Protein AF-A0A2D4XNZ1-F1 (afdb_monomer)

Solvent-accessible surface area (backbone atoms only — not comparable to full-atom values): 6042 Å² total; per-residue (Å²): 137,82,91,78,87,78,75,77,74,79,73,78,75,78,76,82,66,84,66,84,46,67,39,82,47,78,50,72,53,75,43,75,41,45,74,63,42,47,54,57,47,63,70,44,45,66,64,38,45,76,71,58,30,39,83,77,45,80,47,60,40,93,93,37,69,32,34,34,39,39,34,30,40,32,53,70,47,90,63,45,64,58,48,64,74,61,32,62,68,57,49,53,53,47,51,71,46,40,109

Structure (mmCIF, N/CA/C/O backbone):
data_AF-A0A2D4XNZ1-F1
#
_entry.id   AF-A0A2D4XNZ1-F1
#
loop_
_atom_site.group_PDB
_atom_site.id
_atom_site.type_symbol
_atom_site.label_atom_id
_atom_site.label_alt_id
_atom_site.label_comp_id
_atom_site.label_asym_id
_atom_site.label_entity_id
_atom_site.label_seq_id
_atom_site.pdbx_PDB_ins_code
_atom_site.Cartn_x
_atom_site.Cartn_y
_atom_site.Cartn_z
_atom_site.occupancy
_atom_site.B_iso_or_equiv
_atom_site.auth_seq_id
_atom_site.auth_comp_id
_atom_site.auth_asym_id
_atom_site.auth_atom_id
_atom_site.pdbx_PDB_model_num
ATOM 1 N N . MET A 1 1 ? -67.768 5.988 25.373 1.00 38.97 1 MET A N 1
ATOM 2 C CA . MET A 1 1 ? -66.832 4.855 25.233 1.00 38.97 1 MET A CA 1
ATOM 3 C C . MET A 1 1 ? -65.492 5.396 24.744 1.00 38.97 1 MET A C 1
ATOM 5 O O . MET A 1 1 ? -65.460 6.000 23.687 1.00 38.97 1 MET A O 1
ATOM 9 N N . PHE A 1 2 ? -64.464 5.226 25.583 1.00 40.22 2 PHE A N 1
ATOM 10 C CA . PHE A 1 2 ? -63.008 5.227 25.341 1.00 40.22 2 PHE A CA 1
ATOM 11 C C . PHE A 1 2 ? -62.291 6.442 24.708 1.00 40.22 2 PHE A C 1
ATOM 13 O O . PHE A 1 2 ? -62.319 6.677 23.506 1.00 40.22 2 PHE A O 1
ATOM 20 N N . HIS A 1 3 ? -61.528 7.126 25.572 1.00 43.03 3 HIS A N 1
ATOM 21 C CA . HIS A 1 3 ? -60.298 7.865 25.270 1.00 43.03 3 HIS A CA 1
ATOM 22 C C . HIS A 1 3 ? -59.251 6.970 24.580 1.00 43.03 3 HIS A C 1
ATOM 24 O O . HIS A 1 3 ? -59.086 5.838 25.023 1.00 43.03 3 HIS A O 1
ATOM 30 N N . GLN A 1 4 ? -58.449 7.509 23.650 1.00 42.12 4 GLN A N 1
ATOM 31 C CA . GLN A 1 4 ? -56.981 7.536 23.802 1.00 42.12 4 GLN A CA 1
ATOM 32 C C . GLN A 1 4 ? -56.286 8.323 22.682 1.00 42.12 4 GLN A C 1
ATOM 34 O O . GLN A 1 4 ? -56.213 7.907 21.528 1.00 42.12 4 GLN A O 1
ATOM 39 N N . THR A 1 5 ? -55.693 9.447 23.072 1.00 49.66 5 THR A N 1
ATOM 40 C CA . THR A 1 5 ? -54.591 10.123 22.391 1.00 49.66 5 THR A CA 1
ATOM 41 C C . THR A 1 5 ? -53.391 9.176 22.381 1.00 49.66 5 THR A C 1
ATOM 43 O O . THR A 1 5 ? -52.696 9.007 23.383 1.00 49.66 5 THR A O 1
ATOM 46 N N . GLY A 1 6 ? -53.152 8.515 21.252 1.00 41.75 6 GLY A N 1
ATOM 47 C CA . GLY A 1 6 ? -51.961 7.701 21.052 1.00 41.75 6 GLY A CA 1
ATOM 48 C C . GLY A 1 6 ? -50.752 8.589 20.790 1.00 41.75 6 GLY A C 1
ATOM 49 O O . GLY A 1 6 ? -50.411 8.844 19.637 1.00 41.75 6 GLY A O 1
ATOM 50 N N . GLN A 1 7 ? -50.088 9.054 21.850 1.00 45.84 7 GLN A N 1
ATOM 51 C CA . GLN A 1 7 ? -48.712 9.523 21.737 1.00 45.84 7 GLN A CA 1
ATOM 52 C C . GLN A 1 7 ? -47.879 8.391 21.131 1.00 45.84 7 GLN A C 1
ATOM 54 O O . GLN A 1 7 ? -47.668 7.352 21.763 1.00 45.84 7 GLN A O 1
ATOM 59 N N . ARG A 1 8 ? -47.397 8.574 19.897 1.00 39.66 8 ARG A N 1
ATOM 60 C CA . ARG A 1 8 ? -46.303 7.751 19.386 1.00 39.66 8 ARG A CA 1
ATOM 61 C C . ARG A 1 8 ? -45.102 8.052 20.267 1.00 39.66 8 ARG A C 1
ATOM 63 O O . ARG A 1 8 ? -44.455 9.082 20.110 1.00 39.66 8 ARG A O 1
ATOM 70 N N . LYS A 1 9 ? -44.846 7.150 21.218 1.00 44.25 9 LYS A N 1
ATOM 71 C CA . LYS A 1 9 ? -43.570 7.041 21.916 1.00 44.25 9 LYS A CA 1
ATOM 72 C C . LYS A 1 9 ? -42.487 7.124 20.848 1.00 44.25 9 LYS A C 1
ATOM 74 O O . LYS A 1 9 ? -42.368 6.218 20.025 1.00 44.25 9 LYS A O 1
ATOM 79 N N . THR A 1 10 ? -41.715 8.203 20.850 1.00 47.19 10 THR A N 1
ATOM 80 C CA . THR A 1 10 ? -40.393 8.198 20.243 1.00 47.19 10 THR A CA 1
ATOM 81 C C . THR A 1 10 ? -39.598 7.166 21.025 1.00 47.19 10 THR A C 1
ATOM 83 O O . THR A 1 10 ? -39.035 7.438 22.084 1.00 47.19 10 THR A O 1
ATOM 86 N N . GLN A 1 11 ? -39.627 5.922 20.546 1.00 42.75 11 GLN A N 1
ATOM 87 C CA . GLN A 1 11 ? -38.609 4.958 20.904 1.00 42.75 11 GLN A CA 1
ATOM 88 C C . GLN A 1 11 ? -37.301 5.619 20.486 1.00 42.75 11 GLN A C 1
ATOM 90 O O . GLN A 1 11 ? -37.005 5.736 19.299 1.00 42.75 11 GLN A O 1
ATOM 95 N N . LYS A 1 12 ? -36.555 6.133 21.469 1.00 49.75 12 LYS A N 1
ATOM 96 C CA . LYS A 1 12 ? -35.124 6.342 21.317 1.00 49.75 12 LYS A CA 1
ATOM 97 C C . LYS A 1 12 ? -34.578 4.974 20.936 1.00 49.75 12 LYS A C 1
ATOM 99 O O . LYS A 1 12 ? -34.369 4.132 21.806 1.00 49.75 12 LYS A O 1
ATOM 104 N N . ALA A 1 13 ? -34.418 4.742 19.639 1.00 47.12 13 ALA A N 1
ATOM 105 C CA . ALA A 1 13 ? -33.542 3.707 19.147 1.00 47.12 13 ALA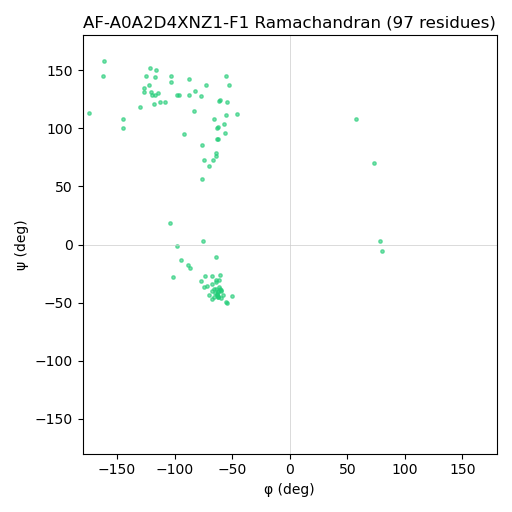 A CA 1
ATOM 106 C C . ALA A 1 13 ? -32.153 4.137 19.614 1.00 47.12 13 ALA A C 1
ATOM 108 O O . ALA A 1 13 ? -31.493 4.973 18.999 1.00 47.12 13 ALA A O 1
ATOM 109 N N . GLY A 1 14 ? -31.778 3.665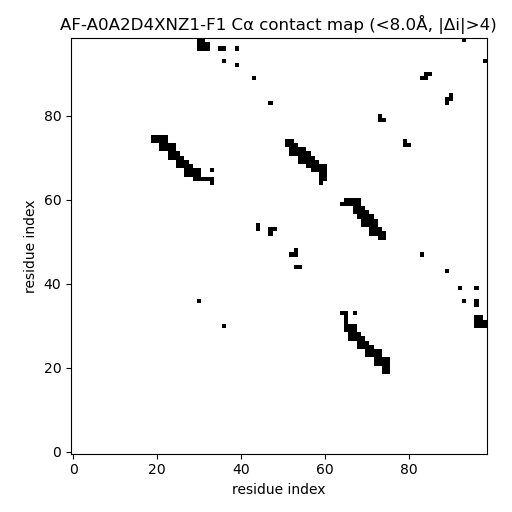 20.803 1.00 47.22 14 GLY A N 1
ATOM 110 C CA . GLY A 1 14 ? -30.405 3.649 21.259 1.00 47.22 14 GLY A CA 1
ATOM 111 C C . GLY A 1 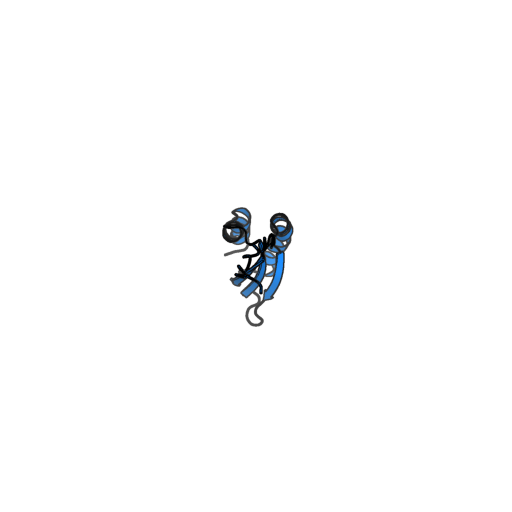14 ? -29.649 2.730 20.320 1.00 47.22 14 GLY A C 1
ATOM 112 O O . GLY A 1 14 ? -29.415 1.568 20.631 1.00 47.22 14 GLY A O 1
ATOM 113 N N . ASN A 1 15 ? -29.319 3.252 19.145 1.00 47.44 15 ASN A N 1
ATOM 114 C CA . ASN A 1 15 ? -28.420 2.629 18.204 1.00 47.44 15 ASN A CA 1
ATOM 115 C C . ASN A 1 15 ? -27.010 2.812 18.771 1.00 47.44 15 ASN A C 1
ATOM 117 O O . ASN A 1 15 ? -26.224 3.612 18.276 1.00 47.44 15 ASN A O 1
ATOM 121 N N . ASN A 1 16 ? -26.697 2.060 19.830 1.00 51.50 16 ASN A N 1
ATOM 122 C CA . ASN A 1 16 ? -25.322 1.723 20.185 1.00 51.50 16 ASN A CA 1
ATOM 123 C C . ASN A 1 16 ? -24.804 0.756 19.122 1.00 51.50 16 ASN A C 1
ATOM 125 O O . ASN A 1 16 ? -24.593 -0.429 19.369 1.00 51.50 16 ASN A O 1
ATOM 129 N N . ILE A 1 17 ? -24.647 1.263 17.907 1.00 50.78 17 ILE A N 1
ATOM 130 C CA . ILE A 1 17 ? -23.858 0.590 16.902 1.00 50.78 17 ILE A CA 1
ATOM 131 C C . ILE A 1 17 ? -22.476 1.195 17.078 1.00 50.78 17 ILE A C 1
ATOM 133 O O . ILE A 1 17 ? -22.181 2.268 16.556 1.00 50.78 17 ILE A O 1
ATOM 137 N N . ASN A 1 18 ? -21.634 0.517 17.860 1.00 51.59 18 ASN A N 1
ATOM 138 C CA . ASN A 1 18 ? -20.192 0.642 17.690 1.00 51.59 18 ASN A CA 1
ATOM 139 C C . ASN A 1 18 ? -19.882 0.080 16.301 1.00 51.59 18 ASN A C 1
ATOM 141 O O . ASN A 1 18 ? -19.440 -1.057 16.146 1.00 51.59 18 ASN A O 1
ATOM 145 N N . HIS A 1 19 ? -20.190 0.856 15.265 1.00 50.72 19 HIS A N 1
ATOM 146 C CA . HIS A 1 19 ? -19.557 0.656 13.990 1.00 50.72 19 HIS A CA 1
ATOM 147 C C . HIS A 1 19 ? -18.099 1.001 14.241 1.00 50.72 19 HIS A C 1
ATOM 149 O O . HIS A 1 19 ? -17.752 2.165 14.420 1.00 50.72 19 HIS A O 1
ATOM 155 N N . ASN A 1 20 ? -17.240 -0.010 14.254 1.00 63.31 20 ASN A N 1
ATOM 156 C CA . ASN A 1 20 ? -15.855 0.212 13.888 1.00 63.31 20 ASN A CA 1
ATOM 157 C C . ASN A 1 20 ? -15.882 0.582 12.394 1.00 63.31 20 ASN A C 1
ATOM 159 O O . ASN A 1 20 ? -15.671 -0.271 11.533 1.00 63.31 20 ASN A O 1
ATOM 163 N N . THR A 1 21 ? -16.346 1.796 12.077 1.00 85.38 21 THR A N 1
ATOM 164 C CA . THR A 1 21 ? -16.519 2.273 10.709 1.00 85.38 21 THR A CA 1
ATOM 165 C C . THR A 1 21 ? -15.142 2.263 10.075 1.00 85.38 21 THR A C 1
ATOM 167 O O . THR A 1 21 ? -14.206 2.838 10.616 1.00 85.38 21 THR A O 1
ATOM 170 N N . MET A 1 22 ? -14.994 1.560 8.958 1.00 89.44 22 MET A N 1
ATOM 171 C CA . MET A 1 22 ? -13.762 1.557 8.175 1.00 89.44 22 MET A CA 1
ATOM 172 C C . MET A 1 22 ? -13.980 2.448 6.955 1.00 89.44 22 MET A C 1
ATOM 174 O O . MET A 1 22 ? -15.040 2.415 6.330 1.00 89.44 22 MET A O 1
ATOM 178 N N . LYS A 1 23 ? -12.969 3.232 6.595 1.00 90.19 23 LYS A N 1
ATOM 179 C CA . LYS A 1 23 ? -12.904 3.993 5.349 1.00 90.19 23 LYS A CA 1
ATOM 180 C C . LYS A 1 23 ? -11.972 3.293 4.375 1.00 90.19 23 LYS A C 1
ATOM 182 O O . LYS A 1 23 ? -10.951 2.734 4.770 1.00 90.19 23 LYS A O 1
ATOM 187 N N . THR A 1 24 ? -12.313 3.358 3.093 1.00 90.88 24 THR A N 1
ATOM 188 C CA . THR A 1 24 ? -11.400 2.937 2.028 1.00 90.88 24 THR A CA 1
ATOM 189 C C . THR A 1 24 ? -10.524 4.116 1.629 1.00 90.88 24 THR A C 1
ATOM 191 O O . THR A 1 24 ? -11.040 5.191 1.328 1.00 90.88 24 THR A O 1
ATOM 194 N N . ALA A 1 25 ? -9.211 3.911 1.604 1.00 88.44 25 ALA A N 1
ATOM 195 C CA . ALA A 1 25 ? -8.262 4.842 1.014 1.00 88.44 25 ALA A CA 1
ATOM 196 C C . ALA A 1 25 ? -7.600 4.202 -0.202 1.00 88.44 25 ALA A C 1
ATOM 198 O O . ALA A 1 25 ? -7.093 3.084 -0.122 1.00 88.44 25 ALA A O 1
ATOM 199 N N . ILE A 1 26 ? -7.588 4.934 -1.312 1.00 90.25 26 ILE A N 1
ATOM 200 C CA . ILE A 1 26 ? -6.917 4.537 -2.547 1.00 90.25 26 ILE A CA 1
ATOM 201 C C . ILE A 1 26 ? -5.755 5.501 -2.746 1.00 90.25 26 ILE A C 1
ATOM 203 O O . ILE A 1 26 ? -5.952 6.716 -2.771 1.00 90.25 26 ILE A O 1
ATOM 207 N N . VAL A 1 27 ? -4.548 4.959 -2.851 1.00 86.88 27 VAL A N 1
ATOM 208 C CA . VAL A 1 27 ? -3.331 5.723 -3.127 1.00 86.88 27 VAL A CA 1
ATOM 209 C C . VAL A 1 27 ? -2.766 5.233 -4.441 1.00 86.88 27 VAL A C 1
ATOM 211 O O . VAL A 1 27 ? -2.438 4.054 -4.557 1.00 86.88 27 VAL A O 1
ATOM 214 N N . GLN A 1 28 ? -2.638 6.138 -5.401 1.00 89.38 28 GLN A N 1
ATOM 215 C CA . GLN A 1 28 ? -1.970 5.875 -6.664 1.00 89.38 28 GLN A CA 1
ATOM 216 C C . GLN A 1 28 ? -0.801 6.838 -6.828 1.00 89.38 28 GLN A C 1
ATOM 218 O O . GLN A 1 28 ? -0.955 8.044 -6.620 1.00 89.38 28 GLN A O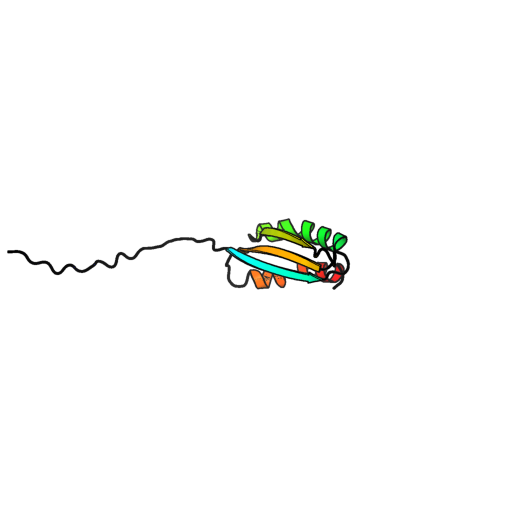 1
ATOM 223 N N . HIS A 1 29 ? 0.363 6.307 -7.181 1.00 85.94 29 HIS A N 1
ATOM 224 C CA . HIS A 1 29 ? 1.560 7.089 -7.464 1.00 85.94 29 HIS A CA 1
ATOM 225 C C . HIS A 1 29 ? 2.568 6.267 -8.265 1.00 85.94 29 HIS A C 1
ATOM 227 O O . HIS A 1 29 ? 2.564 5.038 -8.244 1.00 85.94 29 HIS A O 1
ATOM 233 N N . GLU A 1 30 ? 3.465 6.962 -8.955 1.00 88.50 30 GLU A N 1
ATOM 234 C CA . GLU A 1 30 ? 4.604 6.334 -9.615 1.00 88.50 30 GLU A CA 1
ATOM 235 C C . GLU A 1 30 ? 5.795 6.219 -8.653 1.00 88.50 30 GLU A C 1
ATOM 237 O O . GLU A 1 30 ? 6.052 7.107 -7.834 1.00 88.50 30 GLU A O 1
ATOM 242 N N . VAL A 1 31 ? 6.534 5.113 -8.738 1.00 85.38 31 VAL A N 1
ATOM 243 C CA . VAL A 1 31 ? 7.720 4.840 -7.916 1.00 85.38 31 VAL A CA 1
ATOM 244 C C . VAL A 1 31 ? 8.925 4.527 -8.797 1.00 85.38 31 VAL A C 1
ATOM 246 O O . VAL A 1 31 ? 8.787 3.861 -9.812 1.00 85.38 31 VAL A O 1
ATOM 249 N N . LYS A 1 32 ? 10.142 4.933 -8.411 1.00 86.62 32 LYS A N 1
ATOM 250 C CA . LYS A 1 32 ? 11.338 4.667 -9.240 1.00 86.62 32 LYS A CA 1
ATOM 251 C C . LYS A 1 32 ? 11.603 3.172 -9.461 1.00 86.62 32 LYS A C 1
ATOM 253 O O . LYS A 1 32 ? 12.017 2.776 -10.548 1.00 86.62 32 LYS A O 1
ATOM 258 N N . ASN A 1 33 ? 11.369 2.344 -8.439 1.00 85.94 33 ASN A N 1
ATOM 259 C CA . ASN A 1 33 ? 11.533 0.892 -8.510 1.00 85.94 33 ASN A CA 1
ATOM 260 C C . ASN A 1 33 ? 10.479 0.176 -7.658 1.00 85.94 33 ASN A C 1
ATOM 262 O O . ASN A 1 33 ? 10.556 0.160 -6.424 1.00 85.94 33 ASN A O 1
ATOM 266 N N . PHE A 1 34 ? 9.510 -0.464 -8.315 1.00 85.44 34 PHE A N 1
ATOM 267 C CA . PHE A 1 34 ? 8.459 -1.207 -7.621 1.00 85.44 34 PHE A CA 1
ATOM 268 C C . PHE A 1 34 ? 8.991 -2.321 -6.714 1.00 85.44 34 PHE A C 1
ATOM 270 O O . PHE A 1 34 ? 8.517 -2.479 -5.591 1.00 85.44 34 PHE A O 1
ATOM 277 N N . THR A 1 35 ? 9.971 -3.098 -7.173 1.00 86.88 35 THR A N 1
ATOM 278 C CA . THR A 1 35 ? 10.477 -4.265 -6.434 1.00 86.88 35 THR A CA 1
ATOM 279 C C . THR A 1 35 ? 11.103 -3.851 -5.106 1.00 86.88 35 THR A C 1
ATOM 281 O O . THR A 1 35 ? 10.872 -4.486 -4.077 1.00 86.88 35 THR A O 1
ATOM 284 N N . GLU A 1 36 ? 11.877 -2.768 -5.108 1.00 84.44 36 GLU A N 1
ATOM 285 C CA . GLU A 1 36 ? 12.479 -2.218 -3.891 1.00 84.44 36 GLU A CA 1
ATOM 286 C C . GLU A 1 36 ? 11.427 -1.583 -2.988 1.00 84.44 36 GLU A C 1
ATOM 288 O O . GLU A 1 36 ? 11.398 -1.848 -1.783 1.00 84.44 36 GLU A O 1
ATOM 293 N N . ARG A 1 37 ? 10.497 -0.824 -3.577 1.00 79.31 37 ARG A N 1
ATOM 294 C CA . ARG A 1 37 ? 9.392 -0.220 -2.837 1.00 79.31 37 ARG A CA 1
ATOM 295 C C . ARG A 1 37 ? 8.521 -1.268 -2.150 1.00 79.31 37 ARG A C 1
ATOM 297 O O . ARG A 1 37 ? 8.127 -1.066 -1.003 1.00 79.31 37 ARG A O 1
ATOM 304 N N . LYS A 1 38 ? 8.255 -2.398 -2.811 1.00 84.31 38 LYS A N 1
ATOM 305 C CA . LYS A 1 38 ? 7.455 -3.488 -2.252 1.00 84.31 38 LYS A CA 1
ATOM 306 C C . LYS A 1 38 ? 8.106 -4.082 -1.002 1.00 84.31 38 LYS A C 1
ATOM 308 O O . LYS A 1 38 ? 7.405 -4.304 -0.025 1.00 84.31 38 LYS A O 1
ATOM 313 N N . LYS A 1 39 ? 9.432 -4.272 -0.984 1.00 85.12 39 LYS A N 1
ATOM 314 C CA . LYS A 1 39 ? 10.149 -4.798 0.198 1.00 85.12 39 LYS A CA 1
ATOM 315 C C . LYS A 1 39 ? 9.961 -3.907 1.426 1.00 85.12 39 LYS A C 1
ATOM 317 O O . LYS A 1 39 ? 9.664 -4.401 2.509 1.00 85.12 39 LYS A O 1
ATOM 322 N N . ILE A 1 40 ? 10.115 -2.596 1.243 1.00 79.12 40 ILE A N 1
ATOM 323 C CA . ILE A 1 40 ? 9.915 -1.599 2.304 1.00 79.12 40 ILE A CA 1
ATOM 324 C C . ILE A 1 40 ? 8.466 -1.632 2.790 1.00 79.12 40 ILE A C 1
ATOM 326 O O . ILE A 1 40 ? 8.196 -1.635 3.989 1.00 79.12 40 ILE A O 1
ATOM 330 N N . PHE A 1 41 ? 7.529 -1.686 1.850 1.00 79.31 41 PHE A N 1
ATOM 331 C CA . PHE A 1 41 ? 6.111 -1.688 2.158 1.00 79.31 41 PHE A CA 1
ATOM 332 C C . PHE A 1 41 ? 5.669 -2.947 2.914 1.00 79.31 41 PHE A C 1
ATOM 334 O O . PHE A 1 41 ? 4.986 -2.838 3.931 1.00 79.31 41 PHE A O 1
ATOM 341 N N . ASP A 1 42 ? 6.112 -4.126 2.471 1.00 85.62 42 ASP A N 1
ATOM 342 C CA . ASP A 1 42 ? 5.861 -5.407 3.139 1.00 85.62 42 ASP A CA 1
ATOM 343 C C . ASP A 1 42 ? 6.426 -5.399 4.570 1.00 85.62 42 ASP A C 1
ATOM 345 O O . ASP A 1 42 ? 5.765 -5.863 5.498 1.00 85.62 42 ASP A O 1
ATOM 349 N N . ALA A 1 43 ? 7.606 -4.803 4.781 1.00 84.69 43 ALA A N 1
ATOM 350 C CA . ALA A 1 43 ? 8.190 -4.639 6.114 1.00 84.69 43 ALA A CA 1
ATOM 351 C C . ALA A 1 43 ? 7.393 -3.668 7.009 1.00 84.69 43 ALA A C 1
ATOM 353 O O . ALA A 1 43 ? 7.410 -3.801 8.233 1.00 84.69 43 ALA A O 1
ATOM 354 N N . HIS A 1 44 ? 6.675 -2.710 6.418 1.00 82.00 44 HIS A N 1
ATOM 355 C CA . HIS A 1 44 ? 5.863 -1.726 7.1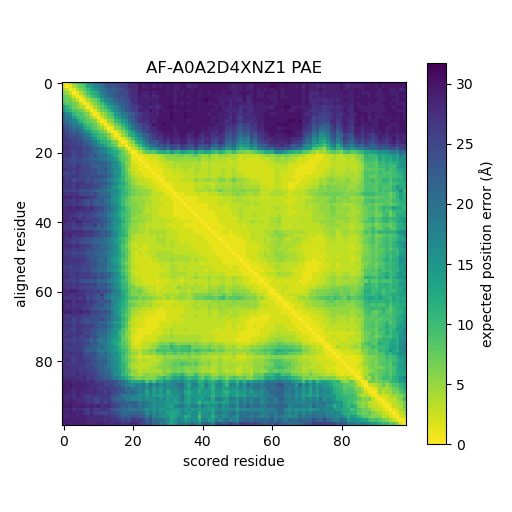36 1.00 82.00 44 HIS A CA 1
ATOM 356 C C . HIS A 1 44 ? 4.435 -2.219 7.449 1.00 82.00 44 HIS A C 1
ATOM 358 O O . HIS A 1 44 ? 3.798 -1.710 8.376 1.00 82.00 44 HIS A O 1
ATOM 364 N N . GLN A 1 45 ? 3.927 -3.231 6.730 1.00 83.75 45 GLN A N 1
ATOM 365 C CA . GLN A 1 45 ? 2.582 -3.800 6.930 1.00 83.75 45 GLN A CA 1
ATOM 366 C C . GLN A 1 45 ? 2.263 -4.161 8.395 1.00 83.75 45 GLN A C 1
ATOM 368 O O . GLN A 1 45 ? 1.191 -3.779 8.869 1.00 83.75 45 GLN A O 1
ATOM 373 N N . PRO A 1 46 ? 3.160 -4.807 9.172 1.00 87.00 46 PRO A N 1
ATOM 374 C CA . PRO A 1 46 ? 2.876 -5.123 10.572 1.00 87.00 46 PRO A CA 1
ATOM 375 C C . PRO A 1 46 ? 2.642 -3.888 11.452 1.00 87.00 46 PRO A C 1
ATOM 377 O O . PRO A 1 46 ? 1.877 -3.956 12.412 1.00 87.00 46 PRO A O 1
ATOM 380 N N . ASN A 1 47 ? 3.278 -2.753 11.148 1.00 84.94 47 ASN A N 1
ATOM 381 C CA . ASN A 1 47 ? 3.073 -1.515 11.903 1.00 84.94 47 ASN A CA 1
ATOM 382 C C . ASN A 1 47 ? 1.720 -0.875 11.580 1.00 84.94 47 ASN A C 1
ATOM 384 O O . ASN A 1 47 ? 1.057 -0.381 12.488 1.00 84.94 47 ASN A O 1
ATOM 388 N N . LEU A 1 48 ? 1.280 -0.958 10.321 1.00 85.06 48 LEU A N 1
ATOM 389 C CA . LEU A 1 48 ? -0.058 -0.536 9.900 1.00 85.06 48 LEU A CA 1
ATOM 390 C C . LEU A 1 48 ? -1.150 -1.403 10.545 1.00 85.0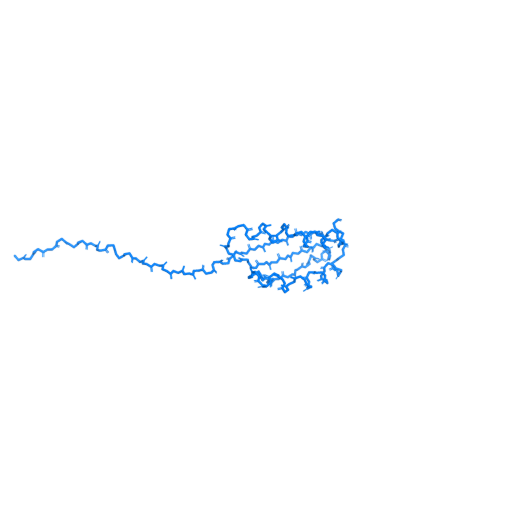6 48 LEU A C 1
ATOM 392 O O . LEU A 1 48 ? -2.128 -0.875 11.072 1.00 85.06 48 LEU A O 1
ATOM 396 N N . ALA A 1 49 ? -0.941 -2.719 10.613 1.00 87.50 49 ALA A N 1
ATOM 397 C CA . ALA A 1 49 ? -1.891 -3.636 11.240 1.00 87.50 49 ALA A CA 1
ATOM 398 C C . ALA A 1 49 ? -2.103 -3.347 12.739 1.00 87.50 49 ALA A C 1
ATOM 400 O O . ALA A 1 49 ? -3.230 -3.435 13.226 1.00 87.50 49 ALA A O 1
ATOM 401 N N . LYS A 1 50 ? -1.052 -2.939 13.471 1.00 86.94 50 LYS A N 1
ATOM 402 C CA . LYS A 1 50 ? -1.146 -2.558 14.900 1.00 86.94 50 LYS A CA 1
ATOM 403 C C . LYS A 1 50 ? -2.077 -1.371 15.154 1.00 86.94 50 LYS A C 1
ATOM 405 O O . LYS A 1 50 ? -2.609 -1.254 16.251 1.00 86.94 50 LYS A O 1
ATOM 410 N N . ILE A 1 51 ? -2.252 -0.500 14.163 1.00 86.69 51 ILE A N 1
ATOM 411 C CA . ILE A 1 51 ? -3.146 0.666 14.223 1.00 86.69 51 ILE A CA 1
ATOM 412 C C . ILE A 1 51 ? -4.445 0.431 13.436 1.00 86.69 51 ILE A C 1
ATOM 414 O O . ILE A 1 51 ? -5.125 1.380 13.064 1.00 86.69 51 ILE A O 1
ATOM 418 N N . GLY A 1 52 ? -4.775 -0.832 13.145 1.00 88.12 52 GLY A N 1
ATOM 419 C CA . GLY A 1 52 ? -6.022 -1.228 12.491 1.00 88.12 52 GLY A CA 1
ATOM 420 C C . GLY A 1 52 ? -6.066 -1.007 10.978 1.00 88.12 52 GLY A C 1
ATOM 421 O O . GLY A 1 52 ? -7.091 -1.293 10.363 1.00 88.12 52 GLY A O 1
ATOM 422 N N . VAL A 1 53 ? -4.981 -0.537 10.358 1.00 89.31 53 VAL A N 1
ATOM 423 C CA . VAL A 1 53 ? -4.903 -0.315 8.908 1.00 89.31 53 VAL A CA 1
ATOM 424 C C . VAL A 1 53 ? -4.588 -1.622 8.191 1.00 89.31 53 VAL A C 1
ATOM 426 O O . VAL A 1 53 ? -3.648 -2.330 8.550 1.00 89.31 53 VAL A O 1
ATOM 429 N N . GLN A 1 54 ? -5.347 -1.924 7.141 1.00 90.31 54 GLN A N 1
ATOM 430 C CA . GLN A 1 54 ? -5.211 -3.154 6.366 1.00 90.31 54 GLN A CA 1
ATOM 431 C C . GLN A 1 54 ? -5.038 -2.844 4.886 1.00 90.31 54 GLN A C 1
ATOM 433 O O . GLN A 1 54 ? -5.836 -2.114 4.306 1.00 90.31 54 GLN A O 1
ATOM 438 N N . LEU A 1 55 ? -4.040 -3.449 4.244 1.00 89.44 55 LEU A N 1
ATOM 439 C CA . LEU A 1 55 ? -3.965 -3.470 2.787 1.00 89.44 55 LEU A CA 1
ATOM 440 C C . LEU A 1 55 ? -4.950 -4.502 2.234 1.00 89.44 55 LEU A C 1
ATOM 442 O O . LEU A 1 55 ? -4.910 -5.671 2.611 1.00 89.44 55 LEU A O 1
ATOM 446 N N . LYS A 1 56 ? -5.797 -4.081 1.299 1.00 92.00 56 LYS A N 1
ATOM 447 C CA . LYS A 1 56 ? -6.724 -4.958 0.574 1.00 92.00 56 LYS A CA 1
ATOM 448 C C . LYS A 1 56 ? -6.247 -5.315 -0.821 1.00 92.00 56 LYS A C 1
ATOM 450 O O . LYS A 1 56 ? -6.591 -6.379 -1.321 1.00 92.00 56 LYS A O 1
ATOM 455 N N . GLY A 1 57 ? -5.456 -4.447 -1.443 1.00 88.75 57 GLY A N 1
ATOM 456 C CA . GLY A 1 57 ? -4.948 -4.693 -2.785 1.00 88.75 57 GLY A CA 1
ATOM 457 C C . GLY A 1 57 ? -3.750 -3.824 -3.123 1.00 88.75 57 GLY A C 1
ATOM 458 O O . GLY A 1 57 ? -3.674 -2.671 -2.703 1.00 88.75 57 GLY A O 1
ATOM 459 N N . LEU A 1 58 ? -2.829 -4.402 -3.888 1.00 89.06 58 LEU A N 1
ATOM 460 C CA . LEU A 1 58 ? -1.698 -3.723 -4.504 1.00 89.06 58 LEU A CA 1
ATOM 461 C C . LEU A 1 58 ? -1.688 -4.102 -5.983 1.00 89.06 58 LEU A C 1
ATOM 463 O O . LEU A 1 58 ? -1.539 -5.276 -6.324 1.00 89.06 58 LEU A O 1
ATOM 467 N N . TYR A 1 59 ? -1.840 -3.104 -6.838 1.00 89.00 59 TYR A N 1
ATOM 468 C CA . TYR A 1 59 ? -1.952 -3.249 -8.281 1.00 89.00 59 TYR A CA 1
ATOM 469 C C . TYR A 1 59 ? -0.837 -2.462 -8.960 1.00 89.00 59 TYR A C 1
ATOM 471 O O . TYR A 1 59 ? -0.357 -1.461 -8.424 1.00 89.00 59 TYR A O 1
ATOM 479 N N . LYS A 1 60 ? -0.439 -2.924 -10.142 1.00 90.44 60 LYS A N 1
ATOM 480 C CA . LYS A 1 60 ? 0.453 -2.204 -11.050 1.00 90.44 60 LYS A CA 1
ATOM 481 C C . LYS A 1 60 ? -0.313 -1.889 -12.320 1.00 90.44 60 LYS A C 1
ATOM 483 O O . LYS A 1 60 ? -1.172 -2.681 -12.706 1.00 90.44 60 LYS A O 1
ATOM 488 N N . LEU A 1 61 ? 0.030 -0.791 -12.974 1.00 89.69 61 LEU A N 1
ATOM 489 C CA . LEU A 1 61 ? -0.464 -0.528 -14.315 1.00 89.69 61 LEU A CA 1
ATOM 490 C C . LEU A 1 61 ? 0.237 -1.452 -15.323 1.00 89.69 61 LEU A C 1
ATOM 492 O O . LEU A 1 61 ? 1.455 -1.628 -15.275 1.00 89.69 61 LEU A O 1
ATOM 496 N N . ASP A 1 62 ? -0.518 -2.017 -16.264 1.00 87.69 62 ASP A N 1
ATOM 497 C CA . ASP A 1 62 ? 0.034 -2.938 -17.270 1.00 87.69 62 ASP A CA 1
ATOM 498 C C . ASP A 1 62 ? 1.051 -2.256 -18.198 1.00 87.69 62 ASP A C 1
ATOM 500 O O . ASP A 1 62 ? 2.016 -2.874 -18.644 1.00 87.69 62 ASP A O 1
ATOM 504 N N . THR A 1 63 ? 0.855 -0.963 -18.467 1.00 91.94 63 THR A N 1
ATOM 505 C CA . THR A 1 63 ? 1.720 -0.154 -19.338 1.00 91.94 63 THR A CA 1
ATOM 506 C C . THR A 1 63 ? 2.888 0.498 -18.600 1.00 91.94 63 THR A C 1
ATOM 508 O O . THR A 1 63 ? 3.853 0.908 -19.242 1.00 91.94 63 THR A O 1
ATOM 511 N N . ASN A 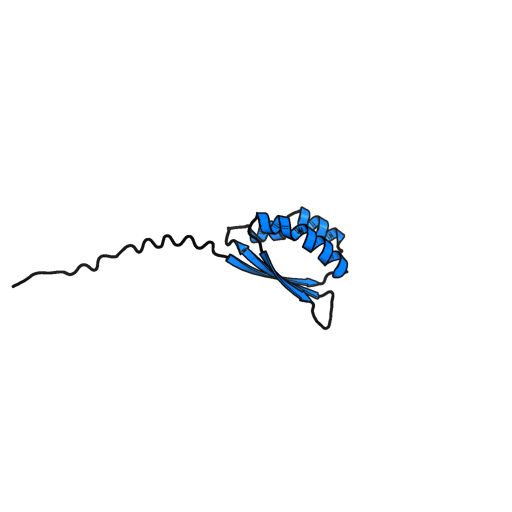1 64 ? 2.827 0.582 -17.268 1.00 89.19 64 ASN A N 1
ATOM 512 C CA . ASN A 1 64 ? 3.901 1.099 -16.429 1.00 89.19 64 ASN A CA 1
ATOM 513 C C . ASN A 1 64 ? 3.946 0.336 -15.100 1.00 89.19 64 ASN A C 1
ATOM 515 O O . ASN A 1 64 ? 3.215 0.643 -14.163 1.00 89.19 64 ASN A O 1
ATOM 519 N N . ALA A 1 65 ? 4.863 -0.627 -14.988 1.00 87.19 65 ALA A N 1
ATOM 520 C CA . ALA A 1 65 ? 5.014 -1.442 -13.781 1.00 87.19 65 ALA A CA 1
ATOM 521 C C . ALA A 1 65 ? 5.437 -0.644 -12.528 1.00 87.19 65 ALA A C 1
ATOM 523 O O . ALA A 1 65 ? 5.421 -1.200 -11.427 1.00 87.19 65 ALA A O 1
ATOM 524 N N . ASN A 1 66 ? 5.832 0.618 -12.704 1.00 89.31 66 ASN A N 1
ATOM 525 C CA . ASN A 1 66 ? 6.181 1.552 -11.645 1.00 89.31 66 ASN A CA 1
ATOM 526 C C . ASN A 1 66 ? 5.009 2.448 -11.212 1.00 89.31 66 ASN A C 1
ATOM 528 O O . ASN A 1 66 ? 5.105 3.064 -10.154 1.00 89.31 66 ASN A O 1
ATOM 532 N N . ASP A 1 67 ? 3.909 2.503 -11.966 1.00 90.31 67 ASP A N 1
ATOM 533 C CA . ASP A 1 67 ? 2.661 3.131 -11.523 1.00 90.31 67 ASP A CA 1
ATOM 534 C C . ASP A 1 67 ? 1.879 2.117 -10.686 1.00 90.31 67 ASP A C 1
ATOM 536 O O . ASP A 1 67 ? 1.508 1.033 -11.156 1.00 90.31 67 ASP A O 1
ATOM 540 N N . VAL A 1 68 ? 1.713 2.435 -9.404 1.00 88.81 68 VAL A N 1
ATOM 541 C CA . VAL A 1 68 ? 1.198 1.505 -8.405 1.00 88.81 68 VAL A CA 1
ATOM 542 C C . VAL A 1 68 ? -0.044 2.074 -7.750 1.00 88.81 68 VAL A C 1
ATOM 544 O O . VAL A 1 68 ? -0.096 3.239 -7.371 1.00 88.81 68 VAL A O 1
ATOM 547 N N . THR A 1 69 ? -1.045 1.218 -7.570 1.00 90.69 69 THR A N 1
ATOM 548 C CA . THR A 1 69 ? -2.276 1.550 -6.850 1.00 90.69 69 THR A CA 1
ATOM 549 C C . THR A 1 69 ? -2.399 0.665 -5.619 1.00 90.69 69 THR A C 1
ATOM 551 O O . THR A 1 69 ? -2.302 -0.559 -5.705 1.00 90.69 69 THR A O 1
ATOM 554 N N . MET A 1 70 ? -2.624 1.278 -4.463 1.00 88.81 70 MET A N 1
ATOM 555 C CA . MET A 1 70 ? -2.790 0.615 -3.174 1.00 88.81 70 MET A CA 1
ATOM 556 C C . MET A 1 70 ? -4.163 0.930 -2.595 1.00 88.81 70 MET A C 1
ATOM 558 O O . MET A 1 70 ? -4.521 2.097 -2.436 1.00 88.81 70 MET A O 1
ATOM 562 N N . ASN A 1 71 ? -4.889 -0.117 -2.211 1.00 91.88 71 ASN A N 1
ATOM 563 C CA . ASN A 1 71 ? -6.190 -0.012 -1.563 1.00 91.88 71 ASN A CA 1
ATOM 564 C C . ASN A 1 71 ? -6.055 -0.398 -0.093 1.00 91.88 71 ASN A C 1
ATOM 566 O O . ASN A 1 71 ? -5.657 -1.522 0.218 1.00 91.88 71 ASN A O 1
ATOM 570 N N . PHE A 1 72 ? -6.429 0.509 0.802 1.00 90.38 72 PHE A N 1
ATOM 571 C CA . PHE A 1 72 ? -6.408 0.304 2.243 1.00 90.38 72 PHE A CA 1
ATOM 572 C C . PHE A 1 72 ? -7.811 0.373 2.832 1.00 90.38 72 PHE A C 1
ATOM 574 O O . PHE A 1 72 ? -8.610 1.217 2.435 1.00 90.38 72 PHE A O 1
ATOM 581 N N . GLU A 1 73 ? -8.062 -0.444 3.847 1.00 92.62 73 GLU A N 1
ATOM 582 C CA . GLU A 1 73 ? -9.077 -0.163 4.857 1.00 92.62 73 GLU A CA 1
ATOM 583 C C . GLU A 1 73 ? -8.409 0.483 6.066 1.00 92.62 73 GLU A C 1
ATOM 585 O O . GLU A 1 73 ? -7.420 -0.025 6.596 1.00 92.62 73 GLU A O 1
ATOM 590 N N . ILE A 1 74 ? -8.949 1.618 6.492 1.00 91.06 7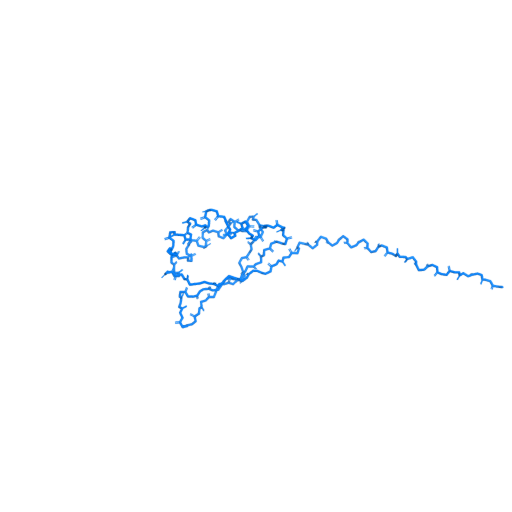4 ILE A N 1
ATOM 591 C CA . ILE A 1 74 ? -8.425 2.426 7.590 1.00 91.06 74 ILE A CA 1
ATOM 592 C C . ILE A 1 74 ? -9.567 2.658 8.579 1.00 91.06 74 ILE A C 1
ATOM 594 O O . ILE A 1 74 ? -10.667 2.993 8.132 1.00 91.06 74 ILE A O 1
ATOM 598 N N . PRO A 1 75 ? -9.346 2.500 9.894 1.00 91.06 75 PRO A N 1
ATOM 599 C CA . PRO A 1 75 ? -10.338 2.878 10.891 1.00 91.06 75 PRO A CA 1
ATOM 600 C C . PRO A 1 75 ? -10.784 4.325 10.685 1.00 91.06 75 PRO A C 1
ATOM 602 O O . PRO A 1 75 ? -9.964 5.208 10.424 1.00 91.06 75 PRO A O 1
ATOM 605 N N . ASP A 1 76 ? -12.083 4.580 10.792 1.00 87.56 76 ASP A N 1
ATOM 606 C CA . ASP A 1 76 ? -12.668 5.917 10.710 1.00 87.56 76 ASP A CA 1
ATOM 607 C C . ASP A 1 76 ? -12.442 6.692 12.014 1.00 87.56 76 ASP A C 1
ATOM 609 O O . ASP A 1 76 ? -13.357 7.141 12.702 1.00 87.56 76 ASP A O 1
ATOM 613 N N . GLU A 1 77 ? -11.169 6.804 12.367 1.00 86.44 77 GLU A N 1
ATOM 614 C CA . GLU A 1 77 ? -10.668 7.591 13.470 1.00 86.44 77 GLU A CA 1
ATOM 615 C C . GLU A 1 77 ? -10.173 8.927 12.921 1.00 86.44 77 GLU A C 1
ATOM 617 O O . GLU A 1 77 ? -9.382 8.996 11.970 1.00 86.44 77 GLU A O 1
ATOM 622 N N . SER A 1 78 ? -10.643 10.016 13.528 1.00 82.56 78 SER A N 1
ATOM 623 C CA . SER A 1 78 ? -10.273 11.369 13.117 1.00 82.56 78 SER A CA 1
ATOM 624 C C . SER A 1 78 ? -8.749 11.538 13.094 1.00 82.56 78 SER A C 1
ATOM 626 O O . SER A 1 78 ? -8.064 11.318 14.090 1.00 82.56 78 SER A O 1
ATOM 628 N N . GLY A 1 79 ? -8.208 11.924 11.935 1.00 79.88 79 GLY A N 1
ATOM 629 C CA . GLY A 1 79 ? -6.779 12.180 11.745 1.00 79.88 79 GLY A CA 1
ATOM 630 C C . GLY A 1 79 ? -5.892 10.944 11.544 1.00 79.88 79 GLY A C 1
ATOM 631 O O . GLY A 1 79 ? -4.718 11.123 11.215 1.00 79.88 79 GLY A O 1
ATOM 632 N N . LEU A 1 80 ? -6.412 9.714 11.657 1.00 82.62 80 LEU A N 1
ATOM 633 C CA . LEU A 1 80 ? -5.609 8.497 11.474 1.00 82.62 80 LEU A CA 1
ATOM 634 C C . LEU A 1 80 ? -5.057 8.379 10.049 1.00 82.62 80 LEU A C 1
ATOM 636 O O . LEU A 1 80 ? -3.872 8.111 9.880 1.00 82.62 80 LEU A O 1
ATOM 640 N N . PHE A 1 81 ? -5.873 8.665 9.030 1.00 79.50 81 PHE A N 1
ATOM 641 C CA . PHE A 1 81 ? -5.417 8.704 7.635 1.00 79.50 81 PHE A CA 1
ATOM 642 C C . PHE A 1 81 ? -4.228 9.656 7.449 1.00 79.50 81 PHE A C 1
ATOM 644 O O . PHE A 1 81 ? -3.186 9.265 6.926 1.00 79.50 81 PHE A O 1
ATOM 651 N N . ASN A 1 82 ? -4.355 10.889 7.949 1.00 80.69 82 ASN A N 1
ATOM 652 C CA . ASN A 1 82 ? -3.292 11.885 7.851 1.00 80.69 82 ASN A CA 1
ATOM 653 C C . ASN A 1 82 ? -2.042 11.424 8.599 1.00 80.69 82 ASN A C 1
ATOM 655 O O . ASN A 1 82 ? -0.943 11.593 8.088 1.00 80.69 82 ASN A O 1
ATOM 659 N N . LYS A 1 83 ? -2.194 10.803 9.774 1.00 80.69 83 LYS A N 1
ATOM 660 C CA . LYS A 1 83 ? -1.078 10.245 10.543 1.00 80.69 83 LYS A CA 1
ATOM 661 C C . LYS A 1 83 ? -0.363 9.127 9.785 1.00 80.69 83 LYS A C 1
ATOM 663 O O . LYS A 1 83 ? 0.857 9.137 9.752 1.00 80.69 83 LYS A O 1
ATOM 668 N N . VAL A 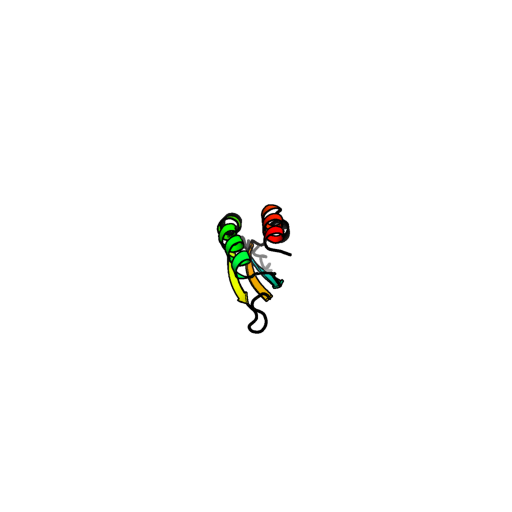1 84 ? -1.097 8.209 9.156 1.00 77.06 84 VAL A N 1
ATOM 669 C CA . VAL A 1 84 ? -0.537 7.110 8.347 1.00 77.06 84 VAL A CA 1
ATOM 670 C C . VAL A 1 84 ? 0.242 7.653 7.150 1.00 77.06 84 VAL A C 1
ATOM 672 O O . VAL A 1 84 ? 1.362 7.218 6.903 1.00 77.06 84 VAL A O 1
ATOM 675 N N . MET A 1 85 ? -0.320 8.632 6.438 1.00 73.44 85 MET A N 1
ATOM 676 C CA . MET A 1 85 ? 0.334 9.245 5.275 1.00 73.44 85 MET A CA 1
ATOM 677 C C . MET A 1 85 ? 1.494 10.172 5.658 1.00 73.44 85 MET A C 1
ATOM 679 O O . MET A 1 85 ? 2.429 10.344 4.881 1.00 73.44 85 MET A O 1
ATOM 683 N N . SER A 1 86 ? 1.447 10.751 6.859 1.00 70.44 86 SER A N 1
ATOM 684 C CA . SER A 1 86 ? 2.457 11.688 7.361 1.00 70.44 86 SER A CA 1
ATOM 685 C C . SER A 1 86 ? 3.486 11.033 8.280 1.00 70.44 86 SER A C 1
ATOM 687 O O . SER A 1 86 ? 4.382 11.736 8.749 1.00 70.44 86 SER A O 1
ATOM 689 N N . ASP A 1 87 ? 3.392 9.730 8.563 1.00 66.75 87 ASP A N 1
ATOM 690 C CA . ASP A 1 87 ? 4.313 9.074 9.487 1.00 66.75 87 ASP A CA 1
ATOM 691 C C . ASP A 1 87 ? 5.745 9.196 8.962 1.00 66.75 87 ASP A C 1
ATOM 693 O O . ASP A 1 87 ? 6.062 8.847 7.823 1.00 66.75 87 ASP A O 1
ATOM 697 N N . ARG A 1 88 ? 6.616 9.744 9.808 1.00 51.06 88 ARG A N 1
ATOM 698 C CA . ARG A 1 88 ? 7.984 10.132 9.469 1.00 51.06 88 ARG A CA 1
ATOM 699 C C . ARG A 1 88 ? 8.825 8.919 9.092 1.00 51.06 88 ARG A C 1
ATOM 701 O O . ARG A 1 88 ? 9.711 9.051 8.254 1.00 51.06 88 ARG A O 1
ATOM 708 N N . GLN A 1 89 ? 8.536 7.752 9.669 1.00 54.59 89 GLN A N 1
ATOM 709 C CA . GLN A 1 89 ? 9.191 6.499 9.293 1.00 54.59 89 GLN A CA 1
ATOM 710 C C . GLN A 1 89 ? 8.792 6.091 7.868 1.00 54.59 89 GLN A C 1
ATOM 712 O O . GLN A 1 89 ? 9.662 5.876 7.027 1.00 54.59 89 GLN A O 1
ATOM 717 N N . GLY A 1 90 ? 7.491 6.152 7.560 1.00 58.12 90 GLY A N 1
ATOM 718 C CA . GLY A 1 90 ? 6.968 6.002 6.204 1.00 58.12 90 GLY A CA 1
ATOM 719 C C . GLY A 1 90 ? 7.604 6.995 5.229 1.00 58.12 90 GLY A C 1
ATOM 720 O O . GLY A 1 90 ? 8.118 6.582 4.200 1.00 58.12 90 GLY A O 1
ATOM 721 N N . GLN A 1 91 ? 7.666 8.288 5.555 1.00 59.44 91 GLN A N 1
ATOM 722 C CA . GLN A 1 91 ? 8.294 9.302 4.694 1.00 59.44 91 GLN A CA 1
ATOM 723 C C . GLN A 1 91 ? 9.803 9.087 4.495 1.00 59.44 91 GLN A C 1
ATOM 725 O O . GLN A 1 91 ? 10.312 9.277 3.392 1.00 59.44 91 GLN A O 1
ATOM 730 N N . THR A 1 92 ? 10.529 8.661 5.531 1.00 54.38 92 THR A N 1
ATOM 731 C CA . THR A 1 92 ? 11.981 8.417 5.453 1.00 54.38 92 THR A CA 1
ATOM 732 C C . THR A 1 92 ? 12.291 7.221 4.554 1.00 54.38 92 THR A C 1
ATOM 734 O O . THR A 1 92 ? 13.210 7.279 3.734 1.00 54.38 92 THR A O 1
ATOM 737 N N . ASP A 1 93 ? 11.481 6.167 4.643 1.00 55.81 93 ASP A N 1
ATOM 738 C CA . ASP A 1 93 ? 11.630 4.984 3.802 1.00 55.81 93 ASP A CA 1
ATOM 739 C C . ASP A 1 93 ? 11.093 5.226 2.372 1.00 55.81 93 ASP A C 1
ATOM 741 O O . ASP A 1 93 ? 11.667 4.730 1.402 1.00 55.81 93 ASP A O 1
ATOM 745 N N . MET A 1 94 ? 10.070 6.079 2.205 1.00 55.69 94 MET A N 1
ATOM 746 C CA . MET A 1 94 ? 9.579 6.551 0.900 1.00 55.69 94 MET A CA 1
ATOM 747 C C . MET A 1 94 ? 10.603 7.418 0.152 1.00 55.69 94 MET A C 1
ATOM 749 O O . MET A 1 94 ? 10.744 7.263 -1.060 1.00 55.69 94 MET A O 1
ATOM 753 N N . ASN A 1 95 ? 11.353 8.266 0.861 1.00 56.62 95 ASN A N 1
ATOM 754 C CA . ASN A 1 95 ? 12.438 9.067 0.285 1.00 56.62 95 ASN A CA 1
ATOM 755 C C . ASN A 1 95 ? 13.659 8.209 -0.083 1.00 56.62 95 ASN A C 1
ATOM 757 O O . ASN A 1 95 ? 14.293 8.447 -1.107 1.00 56.62 95 ASN A O 1
ATOM 761 N N . ARG A 1 96 ? 13.974 7.167 0.702 1.00 53.66 96 ARG A N 1
ATOM 762 C CA . ARG A 1 96 ? 15.031 6.197 0.354 1.00 53.66 96 ARG A CA 1
ATOM 763 C C . ARG A 1 96 ? 14.686 5.341 -0.860 1.00 53.66 96 ARG A C 1
ATOM 765 O O . ARG A 1 96 ? 15.580 5.010 -1.628 1.00 53.66 96 ARG A O 1
ATOM 772 N N . ALA A 1 97 ? 13.408 5.011 -1.044 1.00 49.06 97 ALA A N 1
ATOM 773 C CA . ALA A 1 97 ? 12.912 4.274 -2.208 1.00 49.06 97 ALA A CA 1
ATOM 774 C C . ALA A 1 97 ? 12.834 5.129 -3.488 1.00 49.06 97 ALA A C 1
ATOM 776 O O . ALA A 1 97 ? 12.352 4.652 -4.516 1.00 49.06 97 ALA A O 1
ATOM 777 N N . GLY A 1 98 ? 13.271 6.389 -3.415 1.00 40.56 98 GLY A N 1
ATOM 778 C CA . GLY A 1 98 ? 13.358 7.285 -4.549 1.00 40.56 98 GLY A CA 1
ATOM 779 C C . GLY A 1 98 ? 11.997 7.782 -5.028 1.00 40.56 98 GLY A C 1
ATOM 780 O O . GLY A 1 98 ? 11.572 7.464 -6.133 1.00 40.56 98 GLY A O 1
ATOM 781 N N . LEU A 1 99 ? 11.359 8.636 -4.231 1.00 44.09 99 LEU A N 1
ATOM 782 C CA . LEU A 1 99 ? 10.782 9.857 -4.808 1.00 44.09 99 LEU A CA 1
ATOM 783 C C . LEU A 1 99 ? 11.926 10.798 -5.215 1.00 44.09 99 LEU A C 1
ATOM 785 O O . LEU A 1 99 ? 13.018 10.696 -4.611 1.00 44.09 99 LEU A O 1
#

Mean predicted aligned error: 12.4 Å

pLDDT: mean 74.08, std 18.17, range [38.97, 92.62]

Secondary structure (DSSP, 8-state):
--------------------PEEEEEEEEE-S-HHHHHHHHHHHHHHHHHTT-EEEEEEE-SS-TTEEEEEEEEE--TTHHHHHHH-HHHHHHHHHT--

Foldseek 3Di:
DDDDDDDPPPPPPPPPPPPLPWDKDKDKDFFPDPVLVVVLVVVCQVVCVVQVKDWPDWDADPVGNRTIMTIIIHGPDPCRVVCVVVPVSVVVSRVVRPD

Radius of gyration: 22.55 Å; Cα contacts (8 Å, |Δi|>4): 111; chains: 1; bounding box: 82×18×45 Å

Nearest PDB structures (foldseek):
  7a67-assembly1_A  TM=5.467E-01  e=1.356E-01  Pyrococcus abyssi GE5
  3enc-assembly1_B  TM=5.405E-01  e=2.111E-01  Pyrococcus furiosus
  2khd-assembly1_A  TM=6.588E-01  e=1.408E+00  Vibrio cholerae O1 biovar El Tor str. N16961
  2lqj-assembly1_A  TM=5.025E-01  e=4.509E-01  Mycobacterium tuberculosis
  7o9k-assembly1_f  TM=5.175E-01  e=6.186E-01  Homo sapiens

Sequence (99 aa):
MFHQTGQRKTQKAGNNINHNTMKTAIVQHEVKNFTERKKIFDAHQPNLAKIGVQLKGLYKLDTNANDVTMNFEIPDESGLFNKVMSDRQGQTDMNRAGL